Protein AF-A0A5K1D7F9-F1 (afdb_monomer_lite)

Foldseek 3Di:
DQVVCVVVVHHDDDDADDLGDPHHHPNPDDPDVVVVVVVCCVVVVVVD

Organism: NCBI:txid210225

Radius of gyration: 13.06 Å; chains: 1; bounding box: 27×16×34 Å

Structure (mmCIF, N/CA/C/O backbone):
data_AF-A0A5K1D7F9-F1
#
_entry.id   AF-A0A5K1D7F9-F1
#
loop_
_atom_site.group_PDB
_atom_site.id
_atom_site.type_symbol
_atom_site.label_atom_id
_atom_site.label_alt_id
_atom_site.label_comp_id
_atom_site.label_asym_id
_atom_site.label_entity_id
_atom_site.label_seq_id
_atom_site.pdbx_PDB_ins_code
_atom_site.Cartn_x
_atom_site.Cartn_y
_atom_site.Cartn_z
_atom_site.occupancy
_atom_site.B_iso_or_equiv
_atom_site.auth_seq_id
_atom_site.auth_comp_id
_atom_site.auth_asym_id
_atom_site.auth_atom_id
_atom_site.pdbx_PDB_model_num
ATOM 1 N N . ILE A 1 1 ? 8.362 -7.079 -7.327 1.00 86.94 1 ILE A N 1
ATOM 2 C CA . ILE A 1 1 ? 7.618 -7.258 -8.600 1.00 86.94 1 ILE A CA 1
ATOM 3 C C . ILE A 1 1 ? 7.609 -5.991 -9.457 1.00 86.94 1 ILE A C 1
ATOM 5 O O . ILE A 1 1 ? 7.867 -6.118 -10.643 1.00 86.94 1 ILE A O 1
ATOM 9 N N . GLY A 1 2 ? 7.429 -4.795 -8.875 1.00 93.88 2 GLY A N 1
ATOM 10 C CA . GLY A 1 2 ? 7.398 -3.523 -9.619 1.00 93.88 2 GLY A CA 1
ATOM 11 C C . GLY A 1 2 ? 8.574 -3.291 -10.578 1.00 93.88 2 GLY A C 1
ATOM 12 O O . GLY A 1 2 ? 8.336 -2.966 -11.730 1.00 93.88 2 GLY A O 1
ATOM 13 N N . ILE A 1 3 ? 9.818 -3.568 -10.159 1.00 96.88 3 ILE A N 1
ATOM 14 C CA . ILE A 1 3 ? 11.008 -3.440 -11.030 1.00 96.88 3 ILE A CA 1
ATOM 15 C C . ILE A 1 3 ? 10.863 -4.277 -12.312 1.00 96.88 3 ILE A C 1
ATOM 17 O O . ILE A 1 3 ? 11.038 -3.756 -13.405 1.00 96.88 3 ILE A O 1
ATOM 21 N N . ARG A 1 4 ? 10.436 -5.541 -12.190 1.00 97.81 4 ARG A N 1
ATOM 22 C CA . ARG A 1 4 ? 10.235 -6.436 -13.341 1.00 97.81 4 ARG A CA 1
ATOM 23 C C . ARG A 1 4 ? 9.116 -5.964 -14.274 1.00 97.81 4 ARG A C 1
ATOM 25 O O . ARG A 1 4 ? 9.168 -6.239 -15.465 1.00 97.81 4 ARG A O 1
ATOM 32 N N . LEU A 1 5 ? 8.089 -5.302 -13.737 1.00 97.31 5 LEU A N 1
ATOM 33 C CA . LEU A 1 5 ? 7.002 -4.734 -14.542 1.00 97.31 5 LEU A CA 1
ATOM 34 C C . LEU A 1 5 ? 7.480 -3.490 -15.301 1.00 97.31 5 LEU A C 1
ATOM 36 O O . LEU A 1 5 ? 7.217 -3.376 -16.495 1.00 97.31 5 LEU A O 1
ATOM 40 N N . ALA A 1 6 ? 8.255 -2.627 -14.641 1.00 96.94 6 ALA A N 1
ATOM 41 C CA . ALA A 1 6 ? 8.860 -1.452 -15.260 1.00 96.94 6 ALA A CA 1
ATOM 42 C C . ALA A 1 6 ? 9.839 -1.833 -16.382 1.00 96.94 6 ALA A C 1
ATOM 44 O O . ALA A 1 6 ? 9.783 -1.261 -17.467 1.00 96.94 6 ALA A O 1
ATOM 45 N N . GLU A 1 7 ? 10.676 -2.853 -16.164 1.00 97.81 7 GLU A N 1
ATOM 46 C CA . GLU A 1 7 ? 11.575 -3.411 -17.189 1.00 97.81 7 GLU A CA 1
ATOM 47 C C . GLU A 1 7 ? 10.816 -3.967 -18.405 1.00 97.81 7 GLU A C 1
ATOM 49 O O . GLU A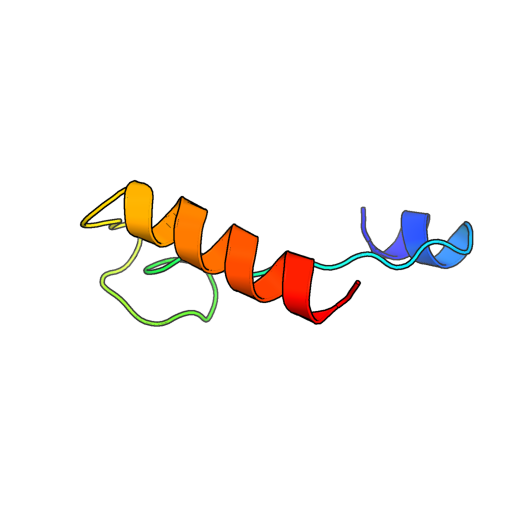 1 7 ? 11.339 -3.958 -19.516 1.00 97.81 7 GLU A O 1
ATOM 54 N N . ALA A 1 8 ? 9.570 -4.410 -18.215 1.00 98.06 8 ALA A N 1
ATOM 55 C CA . ALA A 1 8 ? 8.687 -4.877 -19.281 1.00 98.06 8 ALA A CA 1
ATOM 56 C C . ALA A 1 8 ? 7.835 -3.755 -19.917 1.00 98.06 8 ALA A C 1
ATOM 58 O O . ALA A 1 8 ? 6.939 -4.048 -20.707 1.00 98.06 8 ALA A O 1
ATOM 59 N N . GLY A 1 9 ? 8.088 -2.483 -19.587 1.00 97.69 9 GLY A N 1
ATOM 60 C CA . GLY A 1 9 ? 7.374 -1.330 -20.146 1.00 97.69 9 GLY A CA 1
ATOM 61 C C . GLY A 1 9 ? 6.006 -1.051 -19.515 1.00 97.69 9 GLY A C 1
ATOM 62 O O . GLY A 1 9 ? 5.220 -0.296 -20.082 1.00 97.69 9 GLY A O 1
ATOM 63 N N . MET A 1 10 ? 5.705 -1.642 -18.355 1.00 96.19 10 MET A N 1
ATOM 64 C CA . MET A 1 10 ? 4.456 -1.418 -17.624 1.00 96.19 10 MET A CA 1
ATOM 65 C C . MET A 1 10 ? 4.672 -0.483 -16.434 1.00 96.19 10 MET A C 1
ATOM 67 O O . MET A 1 10 ? 5.630 -0.632 -15.674 1.00 96.19 10 MET A O 1
ATOM 71 N N . ALA A 1 11 ? 3.735 0.438 -16.216 1.00 93.81 11 ALA A N 1
ATOM 72 C CA . ALA A 1 11 ? 3.683 1.199 -14.976 1.00 93.81 11 ALA A CA 1
ATOM 73 C C . ALA A 1 11 ? 3.127 0.323 -13.838 1.00 93.81 11 ALA A C 1
ATOM 75 O O . ALA A 1 11 ? 2.178 -0.436 -14.032 1.00 93.81 11 ALA A O 1
ATOM 76 N N . ALA A 1 12 ? 3.725 0.417 -12.649 1.00 94.19 12 ALA A N 1
ATOM 77 C CA . ALA A 1 12 ? 3.297 -0.313 -11.460 1.00 94.19 12 ALA A CA 1
ATOM 78 C C . ALA A 1 12 ? 3.097 0.666 -10.302 1.00 94.19 12 ALA A C 1
ATOM 80 O O . ALA A 1 12 ? 4.018 1.401 -9.947 1.00 94.19 12 ALA A O 1
ATOM 81 N N . TYR A 1 13 ? 1.909 0.638 -9.699 1.00 94.31 13 TYR A N 1
ATOM 82 C CA . TYR A 1 13 ? 1.513 1.534 -8.616 1.00 94.31 13 TYR A CA 1
ATOM 83 C C . TYR A 1 13 ? 1.044 0.724 -7.408 1.00 94.31 13 TYR A C 1
ATOM 85 O O . TYR A 1 13 ? 0.386 -0.306 -7.557 1.00 94.31 13 TYR A O 1
ATOM 93 N N . GLY A 1 14 ? 1.373 1.192 -6.209 1.00 94.06 14 GLY A N 1
ATOM 94 C CA . GLY A 1 14 ? 0.937 0.594 -4.953 1.00 94.06 14 GLY A CA 1
ATOM 95 C C . GLY A 1 14 ? 0.784 1.664 -3.885 1.00 94.06 14 GLY A C 1
ATOM 96 O O . GLY A 1 14 ? 1.526 2.647 -3.893 1.00 94.06 14 GLY A O 1
ATOM 97 N N . ILE A 1 15 ? -0.172 1.452 -2.987 1.00 96.56 15 ILE A N 1
ATOM 98 C CA . ILE A 1 15 ? -0.430 2.298 -1.823 1.00 96.56 15 ILE A CA 1
ATOM 99 C C . ILE A 1 15 ? -0.326 1.459 -0.550 1.00 96.56 15 ILE A C 1
ATOM 101 O O . ILE A 1 15 ? -0.592 0.256 -0.566 1.00 96.56 15 ILE A O 1
ATOM 105 N N . ASP A 1 16 ? 0.068 2.102 0.543 1.00 97.62 16 ASP A N 1
ATOM 106 C CA . ASP A 1 16 ? -0.012 1.517 1.876 1.00 97.62 16 ASP A CA 1
ATOM 107 C C . ASP A 1 16 ? -1.410 1.798 2.446 1.00 97.62 16 ASP A C 1
ATOM 109 O O . ASP A 1 16 ? -1.846 2.949 2.460 1.00 97.62 16 ASP A O 1
ATOM 113 N N . TYR A 1 17 ? -2.110 0.773 2.931 1.00 96.94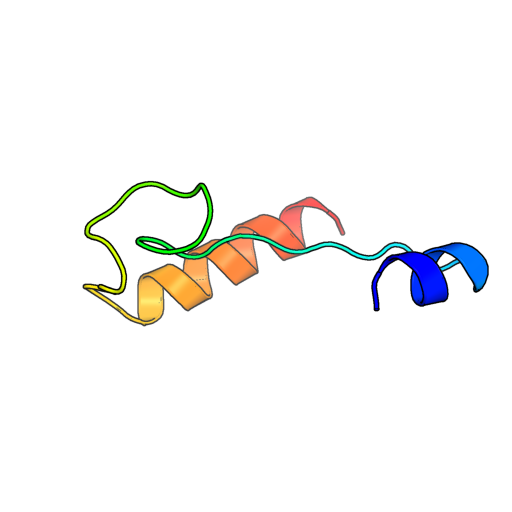 17 TYR A N 1
ATOM 114 C CA . TYR A 1 17 ? -3.415 0.954 3.578 1.00 96.94 17 TYR A CA 1
ATOM 115 C C . TYR A 1 17 ? -3.293 1.640 4.938 1.00 96.94 17 TYR A C 1
ATOM 117 O O . TYR A 1 17 ? -2.219 1.636 5.547 1.00 96.94 17 TYR A O 1
ATOM 125 N N . GLU A 1 18 ? -4.405 2.170 5.451 1.00 97.12 18 GLU A N 1
ATOM 126 C CA . GLU A 1 18 ? -4.469 2.686 6.818 1.00 97.12 18 GLU A CA 1
ATOM 127 C C . GLU A 1 18 ? -3.870 1.676 7.819 1.00 97.12 18 GLU A C 1
ATOM 129 O O . GLU A 1 18 ? -4.071 0.459 7.739 1.00 97.12 18 GLU A O 1
ATOM 134 N N . GLY A 1 19 ? -3.033 2.181 8.723 1.00 97.38 19 GLY A N 1
ATOM 135 C CA . GLY A 1 19 ? -2.337 1.393 9.735 1.00 97.38 19 GLY A CA 1
ATOM 136 C C . GLY A 1 19 ? -1.166 0.554 9.209 1.00 97.38 19 GLY A C 1
ATOM 137 O O . GLY A 1 19 ? -0.503 -0.119 10.007 1.00 97.38 19 GLY A O 1
ATOM 138 N N . HIS A 1 20 ? -0.869 0.584 7.907 1.00 97.81 20 HIS A N 1
ATOM 139 C CA . HIS A 1 20 ? 0.173 -0.221 7.269 1.00 97.81 20 HIS A CA 1
ATOM 140 C C . HIS A 1 20 ? 1.261 0.644 6.626 1.00 97.81 20 HIS A C 1
ATOM 142 O O . HIS A 1 20 ? 1.058 1.804 6.283 1.00 97.81 20 HIS A O 1
ATOM 148 N N . GLY A 1 21 ? 2.457 0.062 6.488 1.00 96.81 21 GLY A N 1
ATOM 149 C CA . GLY A 1 21 ? 3.590 0.706 5.826 1.00 96.81 21 GLY A CA 1
ATOM 150 C C . GLY A 1 21 ? 3.900 2.098 6.385 1.00 96.81 21 GLY A C 1
ATOM 151 O O . GLY A 1 21 ? 4.270 2.229 7.561 1.00 96.81 21 GLY A O 1
ATOM 152 N N . ARG A 1 22 ? 3.795 3.110 5.519 1.00 97.38 22 ARG A N 1
ATOM 153 C CA . ARG A 1 22 ? 4.020 4.534 5.808 1.00 97.38 22 ARG A CA 1
ATOM 154 C C . ARG A 1 22 ? 2.734 5.353 5.946 1.00 97.38 22 ARG A C 1
ATOM 156 O O . ARG A 1 22 ? 2.841 6.538 6.262 1.00 97.38 22 ARG A O 1
ATOM 163 N N . SER A 1 23 ? 1.569 4.757 5.718 1.00 96.88 23 SER A N 1
ATOM 164 C CA . SER A 1 23 ? 0.280 5.417 5.917 1.00 96.88 23 SER A CA 1
ATOM 165 C C . SER A 1 23 ? -0.029 5.588 7.407 1.00 96.88 23 SER A C 1
ATOM 167 O O . SER A 1 23 ? 0.490 4.866 8.265 1.00 96.88 23 SER A O 1
ATOM 169 N N . SER A 1 24 ? -0.837 6.597 7.730 1.00 97.06 24 SER A N 1
ATOM 170 C CA . SER A 1 24 ? -1.292 6.876 9.096 1.00 97.06 24 SER A CA 1
ATOM 171 C C . SER A 1 24 ? -2.269 5.814 9.607 1.00 97.06 24 SER A C 1
ATOM 173 O O . SER A 1 24 ? -2.706 4.955 8.850 1.00 97.06 24 SER A O 1
ATOM 175 N N . GLY A 1 25 ? -2.624 5.892 10.891 1.00 96.56 25 GLY A N 1
ATOM 176 C CA . GLY A 1 25 ? -3.564 4.979 11.543 1.00 96.56 25 GLY A CA 1
ATOM 177 C C . GLY A 1 25 ? -2.900 4.122 12.620 1.00 96.56 25 GLY A C 1
ATOM 178 O O . GLY A 1 25 ? -1.680 4.149 12.818 1.00 96.56 25 GLY A O 1
ATOM 179 N N . LEU A 1 26 ? -3.714 3.364 13.354 1.00 97.88 26 LEU A N 1
ATOM 180 C CA . LEU A 1 26 ? -3.207 2.423 14.349 1.00 97.88 26 LEU A CA 1
ATOM 181 C C . LEU A 1 26 ? -2.538 1.237 13.635 1.00 97.88 26 LEU A C 1
ATOM 183 O O . LEU A 1 26 ? -3.114 0.634 12.736 1.00 97.88 26 LEU A O 1
ATOM 187 N N . ARG A 1 27 ? -1.307 0.898 14.037 1.00 97.69 27 ARG A N 1
ATOM 188 C CA . ARG A 1 27 ? -0.492 -0.147 13.392 1.00 97.69 27 ARG A CA 1
ATOM 189 C C . ARG A 1 27 ? -1.254 -1.472 13.258 1.00 97.69 27 ARG A C 1
ATOM 191 O O . ARG A 1 27 ? -1.585 -2.089 14.267 1.00 97.69 27 ARG A O 1
ATOM 198 N N . GLY A 1 28 ? -1.448 -1.923 12.019 1.00 95.94 28 GLY A N 1
ATOM 199 C CA . GLY A 1 28 ? -2.109 -3.188 11.690 1.00 95.94 28 GLY A CA 1
ATOM 200 C C . GLY A 1 28 ? -3.617 -3.203 11.944 1.00 95.94 28 GLY A C 1
ATOM 201 O O . GLY A 1 28 ? -4.194 -4.284 12.043 1.00 95.94 28 GLY A O 1
ATOM 202 N N . TYR A 1 29 ? -4.250 -2.037 12.084 1.00 97.50 29 TYR A N 1
ATOM 203 C CA . TYR A 1 29 ? -5.678 -1.920 12.346 1.00 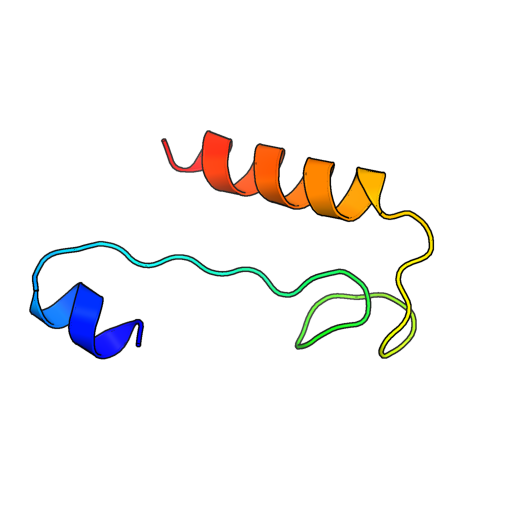97.50 29 TYR A CA 1
ATOM 204 C C . TYR A 1 29 ? -6.384 -1.188 11.211 1.00 97.50 29 TYR A C 1
ATOM 206 O O . TYR A 1 29 ? -5.958 -0.111 10.806 1.00 97.50 29 TYR A O 1
ATOM 214 N N . ILE A 1 30 ? -7.476 -1.788 10.741 1.00 97.00 30 ILE A N 1
ATOM 215 C CA . ILE A 1 30 ? -8.379 -1.216 9.745 1.00 97.00 30 ILE A CA 1
ATOM 216 C C . ILE A 1 30 ? -9.748 -1.106 10.427 1.00 97.00 30 ILE A C 1
ATOM 218 O O . ILE A 1 30 ? -10.338 -2.144 10.746 1.00 97.00 30 ILE A O 1
ATOM 222 N N . PRO A 1 31 ? -10.239 0.112 10.705 1.00 93.75 31 PRO A N 1
ATOM 223 C CA . PRO A 1 31 ? -11.501 0.320 11.407 1.00 93.75 31 PRO A CA 1
ATOM 224 C C . PRO A 1 31 ? -12.713 -0.026 10.537 1.00 93.75 31 PRO A C 1
ATOM 226 O O . PRO A 1 31 ? -13.722 -0.500 11.060 1.00 93.75 31 PRO A O 1
ATOM 229 N N . ASN A 1 32 ? -12.609 0.191 9.223 1.00 96.94 32 ASN A N 1
ATOM 230 C CA . ASN A 1 32 ? -13.658 -0.081 8.253 1.00 96.94 32 ASN A CA 1
ATOM 231 C C . ASN A 1 32 ? -13.052 -0.572 6.930 1.00 96.94 32 ASN A C 1
ATOM 233 O O . ASN A 1 32 ? -12.163 0.055 6.363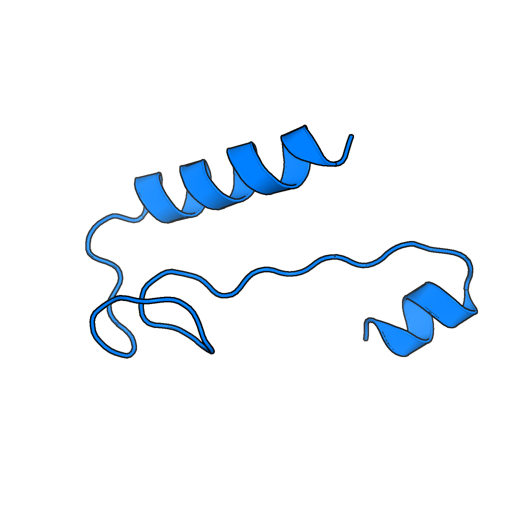 1.00 96.94 32 ASN A O 1
ATOM 237 N N . PHE A 1 33 ? -13.544 -1.699 6.419 1.00 97.06 33 PHE A N 1
ATOM 238 C CA . PHE A 1 33 ? -13.062 -2.249 5.155 1.00 97.06 33 PHE A CA 1
ATOM 239 C C . PHE A 1 33 ? -13.525 -1.437 3.935 1.00 97.06 33 PHE A C 1
ATOM 241 O O . PHE A 1 33 ? -12.809 -1.383 2.938 1.00 97.06 33 PHE A O 1
ATOM 248 N N . ASP A 1 34 ? -14.678 -0.768 4.016 1.00 98.38 34 ASP A N 1
ATOM 249 C CA . ASP A 1 34 ? -15.186 0.059 2.915 1.00 98.38 34 ASP A CA 1
ATOM 250 C C . ASP A 1 34 ? -14.270 1.259 2.635 1.00 98.38 34 ASP A C 1
ATOM 252 O O . ASP A 1 34 ? -14.142 1.674 1.486 1.00 98.38 34 ASP A O 1
ATOM 256 N N . GLU A 1 35 ? -13.575 1.773 3.655 1.00 96.38 35 GLU A N 1
ATOM 257 C CA . GLU A 1 35 ? -12.592 2.854 3.499 1.00 96.38 35 GLU A CA 1
ATOM 258 C C . GLU A 1 35 ? -11.371 2.380 2.704 1.00 96.38 35 GLU A C 1
ATOM 260 O O . GLU A 1 35 ? -10.942 3.063 1.783 1.00 96.38 35 GLU A O 1
ATOM 265 N N . VAL A 1 36 ? -10.898 1.148 2.927 1.00 97.25 36 VAL A N 1
ATOM 266 C CA . VAL A 1 36 ? -9.817 0.549 2.117 1.00 97.25 36 VAL A CA 1
ATOM 267 C C . VAL A 1 36 ? -10.216 0.446 0.645 1.00 97.25 36 VAL A C 1
ATOM 269 O O . VAL A 1 36 ? -9.410 0.717 -0.249 1.00 97.25 36 VAL A O 1
ATOM 272 N N . VAL A 1 37 ? -11.460 0.037 0.380 1.00 98.12 37 VAL A N 1
ATOM 273 C CA . VAL A 1 37 ? -12.000 -0.051 -0.984 1.00 98.12 37 VAL A CA 1
ATOM 274 C C . VAL A 1 37 ? -12.116 1.342 -1.603 1.00 98.12 37 VAL A C 1
ATOM 276 O O . VAL A 1 37 ? -11.743 1.517 -2.765 1.00 98.12 37 VAL A O 1
ATOM 279 N N . GLY A 1 38 ? -12.592 2.321 -0.832 1.00 98.06 38 GLY A N 1
ATOM 280 C CA . GLY A 1 38 ? -12.684 3.724 -1.230 1.00 98.06 38 GLY A CA 1
ATOM 281 C C . GLY A 1 38 ? -11.326 4.315 -1.605 1.00 98.06 38 GLY A C 1
ATOM 282 O O . GLY A 1 38 ? -11.183 4.827 -2.713 1.00 98.06 38 GLY A O 1
ATOM 283 N N . ASP A 1 39 ? -10.320 4.148 -0.747 1.00 96.94 39 ASP A N 1
ATOM 284 C CA . ASP A 1 39 ? -8.950 4.624 -0.968 1.00 96.94 39 ASP A CA 1
ATOM 285 C C . ASP A 1 39 ? -8.341 4.020 -2.241 1.00 96.94 39 ASP A C 1
ATOM 287 O O . ASP A 1 39 ? -7.730 4.718 -3.054 1.00 96.94 39 ASP A O 1
ATOM 291 N N . CYS A 1 40 ? -8.538 2.711 -2.453 1.00 97.12 40 CYS A N 1
ATOM 292 C CA . CYS A 1 40 ? -8.120 2.040 -3.684 1.00 97.12 40 CYS A CA 1
ATOM 293 C C . CYS A 1 40 ? -8.805 2.650 -4.905 1.00 97.12 40 CYS A C 1
ATOM 295 O O . CYS A 1 40 ? -8.148 2.957 -5.899 1.00 97.12 40 CYS A O 1
ATOM 297 N N . TRP A 1 41 ? -10.129 2.793 -4.847 1.00 97.81 41 TRP A N 1
ATOM 298 C CA . TRP A 1 41 ? -10.909 3.332 -5.950 1.00 97.81 41 TRP A CA 1
ATOM 299 C C . TRP A 1 41 ? -10.452 4.744 -6.306 1.00 97.81 41 TRP A C 1
ATOM 301 O O . TRP A 1 41 ? -10.134 5.001 -7.465 1.00 97.81 41 TRP A O 1
ATOM 311 N N . GLU A 1 42 ? -10.359 5.639 -5.325 1.00 97.50 42 GLU A N 1
ATOM 312 C CA . GLU A 1 42 ? -9.949 7.026 -5.534 1.00 97.50 42 GLU A CA 1
ATOM 313 C C . GLU A 1 42 ? -8.540 7.109 -6.128 1.00 97.50 42 GLU A C 1
ATOM 315 O O . GLU A 1 42 ? -8.343 7.734 -7.172 1.00 97.50 42 GLU A O 1
ATOM 320 N N . PHE A 1 43 ? -7.566 6.411 -5.537 1.00 97.31 43 PHE A N 1
ATOM 321 C CA . PHE A 1 43 ? -6.194 6.444 -6.033 1.00 97.31 43 PHE A CA 1
ATOM 322 C C . PHE A 1 43 ? -6.086 5.880 -7.452 1.00 97.31 43 PHE A C 1
ATOM 324 O O . PHE A 1 43 ? -5.554 6.549 -8.339 1.00 97.31 43 PHE A O 1
ATOM 331 N N . TYR A 1 44 ? -6.597 4.669 -7.695 1.00 96.44 44 TYR A N 1
ATOM 332 C CA . TYR A 1 44 ? -6.416 4.003 -8.985 1.00 96.44 44 TYR A CA 1
ATOM 333 C C . TYR A 1 44 ? -7.250 4.632 -10.104 1.00 96.44 44 TYR A C 1
ATOM 335 O O . TYR A 1 44 ? -6.825 4.578 -11.253 1.00 96.44 44 TYR A O 1
ATOM 343 N N . THR A 1 45 ? -8.387 5.266 -9.803 1.00 97.19 45 THR A N 1
ATOM 344 C CA . THR A 1 45 ? -9.132 6.040 -10.812 1.00 97.19 45 THR A CA 1
ATOM 345 C C . THR A 1 45 ? -8.518 7.409 -11.082 1.00 97.19 45 THR A C 1
ATOM 347 O O . THR A 1 45 ? -8.708 7.927 -12.172 1.00 97.19 45 THR A O 1
ATOM 350 N N . SER A 1 46 ? -7.741 7.982 -10.155 1.00 97.12 46 SER A N 1
ATOM 351 C CA . SER A 1 46 ? -7.048 9.264 -10.378 1.00 97.12 46 SER A CA 1
ATOM 352 C C . SER A 1 46 ? -5.851 9.185 -11.336 1.00 97.12 46 SER A C 1
ATOM 354 O O . SER A 1 46 ? -5.400 10.208 -11.850 1.00 97.12 46 SER A O 1
ATOM 356 N N . ILE A 1 47 ? -5.309 7.983 -11.549 1.00 92.94 47 ILE A N 1
ATOM 357 C CA . ILE A 1 47 ? -4.148 7.726 -12.418 1.00 92.94 47 ILE A CA 1
ATOM 358 C C . ILE A 1 47 ? -4.531 7.196 -13.809 1.00 92.94 47 ILE A C 1
ATOM 360 O O . ILE A 1 47 ? -3.640 7.019 -14.643 1.00 92.94 47 ILE A O 1
ATOM 364 N N . ILE A 1 48 ? -5.820 6.928 -14.048 1.00 76.12 48 ILE A N 1
ATOM 365 C CA . ILE A 1 48 ? -6.391 6.556 -15.354 1.00 76.12 48 ILE A CA 1
ATOM 366 C C . ILE A 1 48 ? -7.038 7.801 -15.962 1.00 76.12 48 ILE A C 1
ATOM 368 O O . ILE A 1 48 ? -6.828 8.026 -17.175 1.00 76.12 48 ILE A O 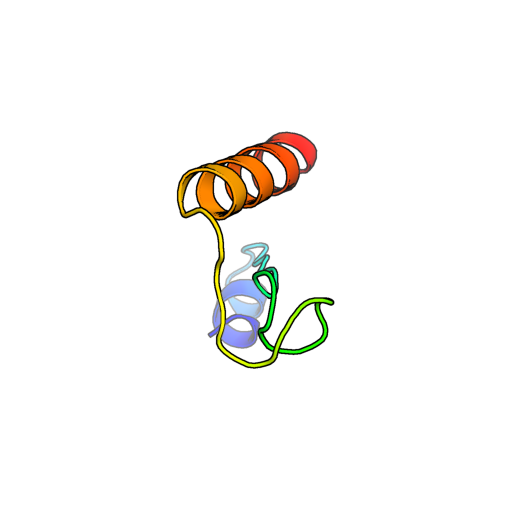1
#

pLDDT: mean 96.09, std 3.48, range [76.12, 98.38]

Secondary structure (DSSP, 8-state):
-HHHHHHTT------PPTTSTTS-SSTT--S-HHHHHHHHHHHHHHT-

Sequence (48 aa):
IGIRLAEAGMAAYGIDYEGHGRSSGLRGYIPNFDEVVGDCWEFYTSII

InterPro domains:
  IPR022742 Alpha/beta hydrolase domain-containing protein 17C-like [PF12146] (4-47)
  IPR029058 Alpha/Beta hydrolase fold [G3DSA:3.40.50.1820] (2-48)
  IPR0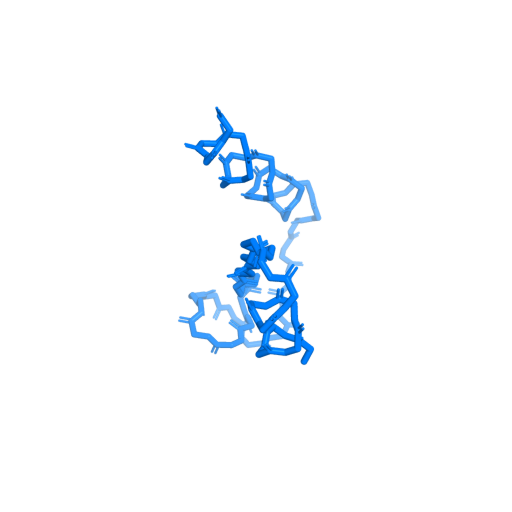29058 Alpha/Beta hydrolase fold [SSF53474] (4-47)
  IPR051044 Monoacylglycerol and Diacylglycerol Lipase [PTHR11614] (2-47)